Protein AF-A0A3C1TI81-F1 (afdb_monomer)

Sequence (110 aa):
MSEIRERYVNPFTDFGRFAARFKKLFGEDPNTELQSYEDSLKYYRDLKNSLDTAFEEGKLEGKIEGKIEGEVSKAIEVIKKGYSEGLSVEVLSKLTGMSVSEVRRVLNAL

pLDDT: mean 78.84, std 9.43, range [41.59, 92.69]

Nearest PDB structures (foldseek):
  7bhy-assembly1_A  TM=7.262E-01  e=1.108E+00  Bacillus subtilis subsp. subtilis str. 168
  2r0q-assembly1_F  TM=9.449E-01  e=4.895E+00  Staphylococcus aureus

Solvent-accessible surface area (backbone atoms only — not comparable to full-atom values): 6442 Å² total; per-residue (Å²): 133,84,81,82,76,84,72,86,79,48,79,85,72,44,44,62,57,47,51,56,49,45,47,71,71,72,49,82,64,73,65,56,58,53,48,54,52,51,52,51,53,49,52,52,50,55,51,48,53,56,49,53,51,54,51,53,50,52,52,50,50,53,53,51,52,53,49,52,53,50,53,52,52,50,48,53,50,51,47,52,53,40,48,73,74,66,52,51,63,70,58,48,19,67,73,67,72,44,53,59,69,54,55,49,47,61,64,69,76,107

Structure (mmCIF, N/CA/C/O backbone):
data_AF-A0A3C1TI81-F1
#
_entry.id   AF-A0A3C1TI81-F1
#
loop_
_atom_site.group_PDB
_atom_site.id
_atom_site.type_symbol
_atom_site.label_atom_id
_atom_site.label_alt_id
_atom_site.label_comp_id
_atom_site.label_asym_id
_atom_site.label_entity_id
_atom_site.label_seq_id
_atom_site.pdbx_PDB_ins_code
_atom_site.Cartn_x
_atom_site.Cartn_y
_atom_site.Cartn_z
_atom_site.occupancy
_atom_site.B_iso_or_equiv
_atom_site.auth_seq_id
_atom_site.auth_comp_id
_atom_site.auth_asym_id
_atom_site.auth_atom_id
_atom_site.pdbx_PDB_model_num
ATOM 1 N N . MET A 1 1 ? 58.328 2.237 -61.478 1.00 41.59 1 MET A N 1
ATOM 2 C CA . MET A 1 1 ? 57.279 3.275 -61.546 1.00 41.59 1 MET A CA 1
ATOM 3 C C . MET A 1 1 ? 55.946 2.564 -61.716 1.00 41.59 1 MET A C 1
ATOM 5 O O . MET A 1 1 ? 55.655 2.120 -62.816 1.00 41.59 1 MET A O 1
ATOM 9 N N . SER A 1 2 ? 55.207 2.309 -60.634 1.00 47.56 2 SER A N 1
ATOM 10 C CA . SER A 1 2 ? 53.909 1.625 -60.714 1.00 47.56 2 SER A CA 1
ATOM 11 C C . SER A 1 2 ? 52.861 2.603 -61.236 1.00 47.56 2 SER A C 1
ATOM 13 O O . SER A 1 2 ? 52.579 3.598 -60.573 1.00 47.56 2 SER A O 1
ATOM 15 N N . GLU A 1 3 ? 52.322 2.331 -62.423 1.00 56.44 3 GLU A N 1
ATOM 16 C CA . GLU A 1 3 ? 51.239 3.100 -63.038 1.00 56.44 3 GLU A CA 1
ATOM 17 C C . GLU A 1 3 ? 50.028 3.144 -62.101 1.00 56.44 3 GLU A C 1
ATOM 19 O O . GLU A 1 3 ? 49.339 2.141 -61.897 1.00 56.44 3 GLU A O 1
ATOM 24 N N . ILE A 1 4 ? 49.754 4.314 -61.529 1.00 61.84 4 ILE A N 1
ATOM 25 C CA . ILE A 1 4 ? 48.497 4.563 -60.831 1.00 61.84 4 ILE A CA 1
ATOM 26 C C . ILE A 1 4 ? 47.431 4.704 -61.920 1.00 61.84 4 ILE A C 1
ATOM 28 O O . ILE A 1 4 ? 47.302 5.748 -62.551 1.00 61.84 4 ILE A O 1
ATOM 32 N N . ARG A 1 5 ? 46.689 3.625 -62.189 1.00 60.47 5 ARG A N 1
ATOM 33 C CA . ARG A 1 5 ? 45.466 3.695 -62.998 1.00 60.47 5 ARG A CA 1
ATOM 34 C C . ARG A 1 5 ? 44.380 4.337 -62.151 1.00 60.47 5 ARG A C 1
ATOM 36 O O . ARG A 1 5 ? 43.854 3.696 -61.242 1.00 60.47 5 ARG A O 1
ATOM 43 N N . GLU A 1 6 ? 44.039 5.582 -62.460 1.00 62.41 6 GLU A N 1
ATOM 44 C CA . GLU A 1 6 ? 42.843 6.223 -61.920 1.00 62.41 6 GLU A CA 1
ATOM 45 C C . GLU A 1 6 ? 41.614 5.448 -62.406 1.00 62.41 6 GLU A C 1
ATOM 47 O O . GLU A 1 6 ? 41.198 5.521 -63.562 1.00 62.41 6 GLU A O 1
ATOM 52 N N . ARG A 1 7 ? 41.065 4.609 -61.526 1.00 70.75 7 ARG A N 1
ATOM 53 C CA . ARG A 1 7 ? 39.826 3.889 -61.801 1.00 70.75 7 ARG A CA 1
ATOM 54 C C . ARG A 1 7 ? 38.682 4.876 -61.606 1.00 70.75 7 ARG A C 1
ATOM 56 O O . ARG A 1 7 ? 38.485 5.347 -60.491 1.00 70.75 7 ARG A O 1
ATOM 63 N N . TYR A 1 8 ? 37.939 5.175 -62.669 1.00 72.56 8 TYR A N 1
ATOM 64 C CA . TYR A 1 8 ? 36.715 5.969 -62.568 1.00 72.56 8 TYR A CA 1
ATOM 65 C C . TYR A 1 8 ? 35.758 5.296 -61.576 1.00 72.56 8 TYR A C 1
ATOM 67 O O . TYR A 1 8 ? 35.337 4.159 -61.794 1.00 72.56 8 TYR A O 1
ATOM 75 N N . VAL A 1 9 ? 35.473 5.982 -60.469 1.00 72.94 9 VAL A N 1
ATOM 76 C CA . VAL A 1 9 ? 34.495 5.554 -59.465 1.00 72.94 9 VAL A CA 1
ATOM 77 C C . VAL A 1 9 ? 33.166 6.184 -59.849 1.00 72.94 9 VAL A C 1
ATOM 79 O O . VAL A 1 9 ? 33.016 7.402 -59.780 1.00 72.94 9 VAL A O 1
ATOM 82 N N . ASN A 1 10 ? 32.208 5.365 -60.272 1.00 72.25 10 ASN A N 1
ATOM 83 C CA . ASN A 1 10 ? 30.868 5.822 -60.597 1.00 72.25 10 ASN A CA 1
ATOM 84 C C . ASN A 1 10 ? 30.037 5.913 -59.300 1.00 72.25 10 ASN A C 1
ATOM 86 O O . ASN A 1 10 ? 29.743 4.878 -58.692 1.00 72.25 10 ASN A O 1
ATOM 90 N N . PRO A 1 11 ? 29.597 7.117 -58.887 1.00 69.38 11 PRO A N 1
ATOM 91 C CA . PRO A 1 11 ? 28.888 7.320 -57.624 1.00 69.38 11 PRO A CA 1
ATOM 92 C C . PRO A 1 11 ? 27.565 6.563 -57.510 1.00 69.38 11 PRO A C 1
ATOM 94 O O . PRO A 1 11 ? 27.087 6.376 -56.401 1.00 69.38 11 PRO A O 1
ATOM 97 N N . PHE A 1 12 ? 26.963 6.132 -58.620 1.00 61.00 12 PHE A N 1
ATOM 98 C CA . PHE A 1 12 ? 25.665 5.453 -58.618 1.00 61.00 12 PHE A CA 1
ATOM 99 C C . PHE A 1 12 ? 25.792 3.926 -58.592 1.00 61.00 12 PHE A C 1
ATOM 101 O O . PHE A 1 12 ? 24.922 3.250 -58.049 1.00 61.00 12 PHE A O 1
ATOM 108 N N . THR A 1 13 ? 26.875 3.362 -59.138 1.00 70.19 13 THR A N 1
ATOM 109 C CA . THR A 1 13 ? 27.072 1.900 -59.215 1.00 70.19 13 THR A CA 1
ATOM 110 C C . THR A 1 13 ? 28.109 1.374 -58.229 1.00 70.19 13 THR A C 1
ATOM 112 O O . THR A 1 13 ? 28.001 0.240 -57.764 1.00 70.19 13 THR A O 1
ATOM 115 N N . ASP A 1 14 ? 29.104 2.184 -57.865 1.00 70.44 14 ASP A N 1
ATOM 116 C CA . ASP A 1 14 ? 30.159 1.783 -56.932 1.00 70.44 14 ASP A CA 1
ATOM 117 C C . ASP A 1 14 ? 29.805 2.084 -55.469 1.00 70.44 14 ASP A C 1
ATOM 119 O O . ASP A 1 14 ? 30.423 1.513 -54.569 1.00 70.44 14 ASP A O 1
ATOM 123 N N . PHE A 1 15 ? 28.760 2.884 -55.209 1.00 69.69 15 PHE A N 1
ATOM 124 C CA . PHE A 1 15 ? 28.275 3.178 -53.852 1.00 69.69 15 PHE A CA 1
ATOM 125 C C . PHE A 1 15 ? 27.822 1.922 -53.109 1.00 69.69 15 PHE A C 1
ATOM 127 O O . PHE A 1 15 ? 28.150 1.742 -51.942 1.00 69.69 15 PHE A O 1
ATOM 134 N N . GLY A 1 16 ? 27.129 1.002 -53.789 1.00 71.38 16 GLY A N 1
ATOM 135 C CA . GLY A 1 16 ? 26.725 -0.273 -53.190 1.00 71.38 16 GLY A CA 1
ATOM 136 C C . GLY A 1 16 ? 27.927 -1.148 -52.822 1.00 71.38 16 GLY A C 1
ATOM 137 O O . GLY A 1 16 ? 27.942 -1.798 -51.777 1.00 71.38 16 GLY A O 1
ATOM 138 N N . ARG A 1 17 ? 28.989 -1.109 -53.639 1.00 72.38 17 ARG A N 1
ATOM 139 C CA . ARG A 1 17 ? 30.249 -1.818 -53.370 1.00 72.38 17 ARG A CA 1
ATOM 140 C C . ARG A 1 17 ? 31.027 -1.157 -52.226 1.00 72.38 17 ARG A C 1
ATOM 142 O O . ARG A 1 17 ? 31.660 -1.861 -51.440 1.00 72.38 17 ARG A O 1
ATOM 149 N N . PHE A 1 18 ? 30.951 0.169 -52.115 1.00 71.31 18 PHE A N 1
ATOM 150 C CA . PHE A 1 18 ? 31.496 0.940 -51.002 1.00 71.31 18 PHE A CA 1
ATOM 151 C C . PHE A 1 18 ? 30.751 0.640 -49.697 1.00 71.31 18 PHE A C 1
ATOM 153 O O . PHE A 1 18 ? 31.398 0.280 -48.723 1.00 71.31 18 PHE A O 1
ATOM 160 N N . ALA A 1 19 ? 29.416 0.660 -49.696 1.00 68.38 19 ALA A N 1
ATOM 161 C CA . ALA A 1 19 ? 28.586 0.335 -48.536 1.00 68.38 19 ALA A CA 1
ATOM 162 C C . ALA A 1 19 ? 28.815 -1.106 -48.045 1.00 68.38 19 ALA A C 1
ATOM 164 O O . ALA A 1 19 ? 29.030 -1.332 -46.856 1.00 68.38 19 ALA A O 1
ATOM 165 N N . ALA A 1 20 ? 28.882 -2.081 -48.961 1.00 71.38 20 ALA A N 1
ATOM 166 C CA . ALA A 1 20 ? 29.189 -3.471 -48.617 1.00 71.38 20 ALA A CA 1
ATOM 167 C C . ALA A 1 20 ? 30.596 -3.633 -48.012 1.00 71.38 20 ALA A C 1
ATOM 169 O O . ALA A 1 20 ? 30.806 -4.433 -47.100 1.00 71.38 20 ALA A O 1
ATOM 170 N N . ARG A 1 21 ? 31.576 -2.867 -48.508 1.00 71.56 21 ARG A N 1
ATOM 171 C CA . ARG A 1 21 ? 32.952 -2.895 -47.998 1.00 71.56 21 ARG A CA 1
ATOM 172 C C . ARG A 1 21 ? 33.098 -2.124 -46.685 1.00 71.56 21 ARG A C 1
ATOM 174 O O . ARG A 1 21 ? 33.859 -2.571 -45.838 1.00 71.56 21 ARG A O 1
ATOM 181 N N . PHE A 1 22 ? 32.344 -1.043 -46.501 1.00 69.88 22 PHE A N 1
ATOM 182 C CA . PHE A 1 22 ? 32.249 -0.267 -45.266 1.00 69.88 22 PHE A CA 1
ATOM 183 C C . PHE A 1 22 ? 31.655 -1.118 -44.137 1.00 69.88 22 PHE A C 1
ATOM 185 O O . PHE A 1 22 ? 32.307 -1.294 -43.116 1.00 69.88 22 PHE A O 1
ATOM 192 N N . LYS A 1 23 ? 30.518 -1.785 -44.375 1.00 68.38 23 LYS A N 1
ATOM 193 C CA . LYS A 1 23 ? 29.915 -2.747 -43.435 1.00 68.38 23 LYS A CA 1
ATOM 194 C C . LYS A 1 23 ? 30.865 -3.895 -43.065 1.00 68.38 23 LYS A C 1
ATOM 196 O O . LYS A 1 23 ? 30.910 -4.331 -41.921 1.00 68.38 23 LYS A O 1
ATOM 201 N N . LYS A 1 24 ? 31.678 -4.365 -44.022 1.00 70.06 24 LYS A N 1
ATOM 202 C CA . LYS A 1 24 ? 32.704 -5.400 -43.789 1.00 70.06 24 LYS A CA 1
ATOM 203 C C . LYS A 1 24 ? 33.926 -4.896 -43.001 1.00 70.06 24 LYS A C 1
ATOM 205 O O . LYS A 1 24 ? 34.596 -5.707 -42.372 1.00 70.06 24 LYS A O 1
ATOM 210 N N . LEU A 1 25 ? 34.245 -3.603 -43.080 1.00 71.00 25 LEU A N 1
ATOM 211 C CA . LEU A 1 25 ? 35.399 -2.980 -42.418 1.00 71.00 25 LEU A CA 1
ATOM 212 C C . LEU A 1 25 ? 35.078 -2.463 -41.012 1.00 71.00 25 LEU A C 1
ATOM 214 O O . LEU A 1 25 ? 35.944 -2.543 -40.148 1.00 71.00 25 LEU A O 1
ATOM 218 N N . PHE A 1 26 ? 33.873 -1.934 -40.796 1.00 68.00 26 PHE A N 1
ATOM 219 C CA . PHE A 1 26 ? 33.518 -1.193 -39.581 1.00 68.00 26 PHE A CA 1
ATOM 220 C C . PHE A 1 26 ? 32.488 -1.894 -38.681 1.00 68.00 26 PHE A C 1
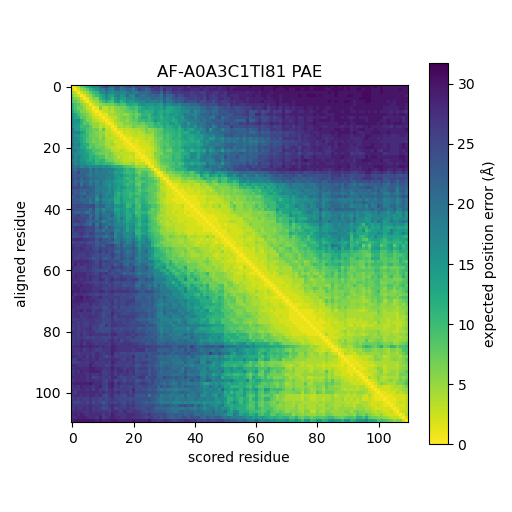ATOM 222 O O . PHE A 1 26 ? 32.256 -1.419 -37.577 1.00 68.00 26 PHE A O 1
ATOM 229 N N . GLY A 1 27 ? 31.928 -3.042 -39.084 1.00 73.25 27 GLY A N 1
ATOM 230 C CA . GLY A 1 27 ? 30.875 -3.695 -38.296 1.00 73.25 27 GLY A CA 1
ATOM 231 C C . GLY A 1 27 ? 29.523 -2.982 -38.421 1.00 73.25 27 GLY A C 1
ATOM 232 O O . GLY A 1 27 ? 29.363 -2.167 -39.319 1.00 73.25 27 GLY A O 1
ATOM 233 N N . GLU A 1 28 ? 28.553 -3.391 -37.596 1.00 65.19 28 GLU A N 1
ATOM 234 C CA . GLU A 1 28 ? 27.089 -3.225 -37.724 1.00 65.19 28 GLU A CA 1
ATOM 235 C C . GLU A 1 28 ? 26.526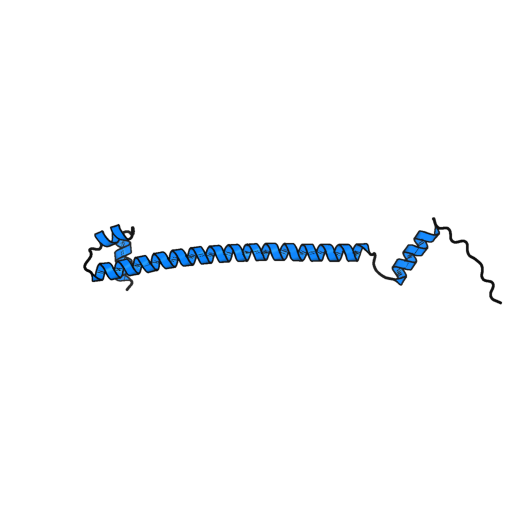 -1.889 -38.251 1.00 65.19 28 GLU A C 1
ATOM 237 O O . GLU A 1 28 ? 27.112 -0.817 -38.136 1.00 65.19 28 GLU A O 1
ATOM 242 N N . ASP A 1 29 ? 25.322 -1.983 -38.835 1.00 66.81 29 ASP A N 1
ATOM 243 C CA . ASP A 1 29 ? 24.559 -0.833 -39.317 1.00 66.81 29 ASP A CA 1
ATOM 244 C C . ASP A 1 29 ? 24.223 0.125 -38.151 1.00 66.81 29 ASP A C 1
ATOM 246 O O . ASP A 1 29 ? 23.727 -0.327 -37.120 1.00 66.81 29 ASP A O 1
ATOM 250 N N . PRO A 1 30 ? 24.375 1.453 -38.314 1.00 64.19 30 PRO A N 1
ATOM 251 C CA . PRO A 1 30 ? 24.096 2.440 -37.259 1.00 64.19 30 PRO A CA 1
ATOM 252 C C . PRO A 1 30 ? 22.635 2.440 -36.772 1.00 64.19 30 PRO A C 1
ATOM 254 O O . PRO A 1 30 ? 22.325 2.947 -35.696 1.00 64.19 30 PRO A O 1
ATOM 257 N N . ASN A 1 31 ? 21.724 1.838 -37.540 1.00 67.56 31 ASN A N 1
ATOM 258 C CA . ASN A 1 31 ? 20.337 1.640 -37.128 1.00 67.56 31 ASN A CA 1
ATOM 259 C C . ASN A 1 31 ? 20.195 0.594 -36.008 1.00 67.56 31 ASN A C 1
ATOM 261 O O . ASN A 1 31 ? 19.256 0.684 -35.224 1.00 67.56 31 ASN A O 1
ATOM 265 N N . THR A 1 32 ? 21.116 -0.368 -35.903 1.00 74.12 32 THR A N 1
ATOM 266 C CA . THR A 1 3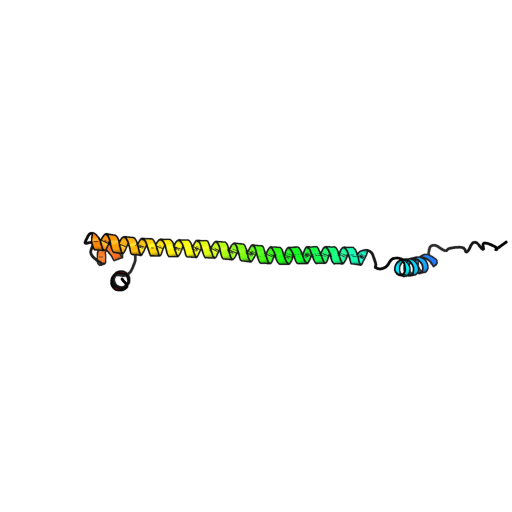2 ? 21.094 -1.408 -34.864 1.00 74.12 32 THR A CA 1
ATOM 267 C C . THR A 1 32 ? 21.423 -0.825 -33.487 1.00 74.12 32 THR A C 1
ATOM 269 O O . THR A 1 32 ? 20.773 -1.156 -32.495 1.00 74.12 32 THR A O 1
ATOM 272 N N . GLU A 1 33 ? 22.380 0.105 -33.412 1.00 72.81 33 GLU A N 1
ATOM 273 C CA . GLU A 1 33 ? 22.708 0.810 -32.165 1.00 72.81 33 GLU A CA 1
ATOM 274 C C . GLU A 1 33 ? 21.537 1.674 -31.679 1.00 72.81 33 GLU A C 1
ATOM 276 O O . GLU A 1 33 ? 21.190 1.641 -30.499 1.00 72.81 33 GLU A O 1
ATOM 281 N N . LEU A 1 34 ? 20.865 2.384 -32.591 1.00 76.25 34 LEU A N 1
ATOM 282 C CA . LEU A 1 34 ? 19.666 3.156 -32.255 1.00 76.25 34 LEU A CA 1
ATOM 283 C C . LEU A 1 34 ? 18.536 2.257 -31.736 1.00 76.25 34 LEU A C 1
ATOM 285 O O . LEU A 1 34 ? 17.938 2.571 -30.710 1.00 76.25 34 LEU A O 1
ATOM 289 N N . GLN A 1 35 ? 18.293 1.117 -32.387 1.00 80.19 35 GLN A N 1
ATOM 290 C CA . GLN A 1 35 ? 17.272 0.158 -31.953 1.00 80.19 35 GLN A CA 1
ATOM 291 C C . GLN A 1 35 ? 17.581 -0.433 -30.576 1.00 80.19 35 GLN A C 1
ATOM 293 O O . GLN A 1 35 ? 16.723 -0.428 -29.700 1.00 80.19 35 GLN A O 1
ATOM 298 N N . SER A 1 36 ? 18.818 -0.875 -30.340 1.00 78.50 36 SER A N 1
ATOM 299 C CA . SER A 1 36 ? 19.211 -1.413 -29.030 1.00 78.50 36 SER A CA 1
ATOM 300 C C . SER A 1 36 ? 19.099 -0.378 -27.901 1.00 78.50 36 SER A C 1
ATOM 302 O O . SER A 1 36 ? 18.732 -0.721 -26.770 1.00 78.50 36 SER A O 1
ATOM 304 N N . TYR A 1 37 ? 19.351 0.900 -28.196 1.00 81.88 37 TYR A N 1
ATOM 305 C CA . TYR A 1 37 ? 19.138 1.995 -27.255 1.00 81.88 37 TYR A CA 1
ATOM 306 C C . TYR A 1 37 ?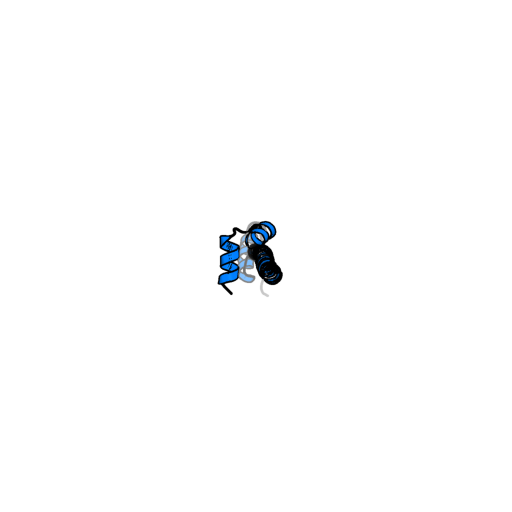 17.648 2.218 -26.955 1.00 8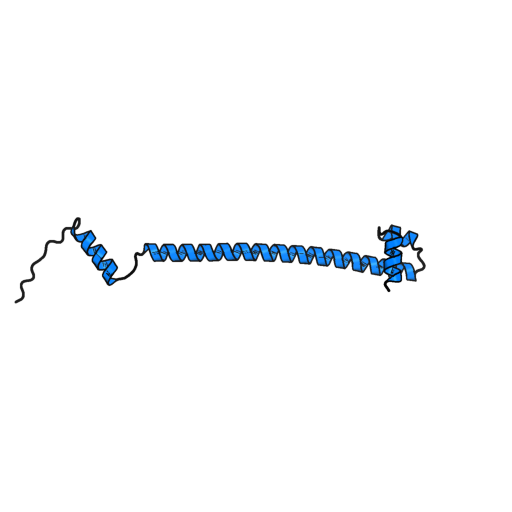1.88 37 TYR A C 1
ATOM 308 O O . TYR A 1 37 ? 17.260 2.326 -25.789 1.00 81.88 37 TYR A O 1
ATOM 316 N N . GLU A 1 38 ? 16.798 2.233 -27.983 1.00 84.38 38 GLU A N 1
ATOM 317 C CA . GLU A 1 38 ? 15.343 2.352 -27.832 1.00 84.38 38 GLU A CA 1
ATOM 318 C C . GLU A 1 38 ? 14.744 1.177 -27.046 1.00 84.38 38 GLU A C 1
ATOM 320 O O . GLU A 1 38 ? 13.945 1.391 -26.128 1.00 84.38 38 GLU A O 1
ATOM 325 N N . ASP A 1 39 ? 15.187 -0.047 -27.330 1.00 87.88 39 ASP A N 1
ATOM 326 C CA . ASP A 1 39 ? 14.770 -1.258 -26.620 1.00 87.88 39 ASP A CA 1
ATOM 327 C C . ASP A 1 39 ? 15.178 -1.218 -25.142 1.00 87.88 39 ASP A C 1
ATOM 329 O O . ASP A 1 39 ? 14.382 -1.552 -24.258 1.00 87.88 39 ASP A O 1
ATOM 333 N N . SER A 1 40 ? 16.384 -0.727 -24.847 1.00 88.00 40 SER A N 1
ATOM 334 C CA . SER A 1 40 ? 16.859 -0.537 -23.471 1.00 88.00 40 SER A CA 1
ATOM 335 C C . SER A 1 40 ? 16.006 0.484 -22.712 1.00 88.00 40 SER A C 1
ATOM 337 O O . SER A 1 40 ? 15.643 0.268 -21.551 1.00 88.00 40 SER A O 1
ATOM 339 N N . LEU A 1 41 ? 15.635 1.590 -23.367 1.00 88.50 41 LEU A N 1
ATOM 340 C CA . LEU A 1 41 ? 14.753 2.601 -22.782 1.00 88.50 41 LEU A CA 1
ATOM 341 C C . LEU A 1 41 ? 13.345 2.061 -22.540 1.00 88.50 41 LEU A C 1
ATOM 343 O O . LEU 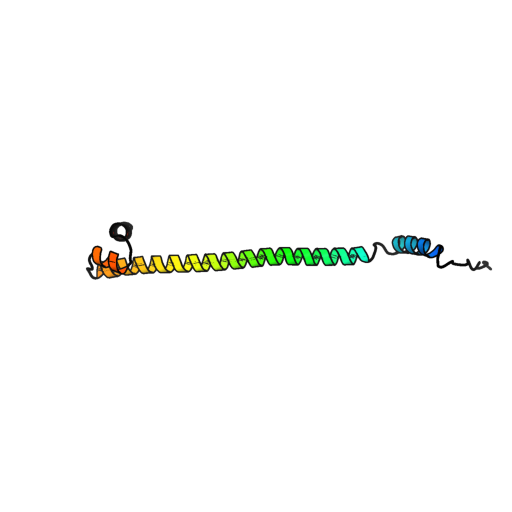A 1 41 ? 12.731 2.374 -21.517 1.00 88.50 41 LEU A O 1
ATOM 347 N N . LYS A 1 42 ? 12.828 1.248 -23.463 1.00 91.62 42 LYS A N 1
ATOM 348 C CA . LYS A 1 42 ? 11.536 0.583 -23.301 1.00 91.62 42 LYS A CA 1
ATOM 349 C C . LYS A 1 42 ? 11.562 -0.359 -22.099 1.00 91.62 42 LYS A C 1
ATOM 351 O O . LYS A 1 42 ? 10.687 -0.258 -21.244 1.00 91.62 42 LYS A O 1
ATOM 356 N N . TYR A 1 43 ? 12.589 -1.198 -21.985 1.00 90.50 43 TYR A N 1
ATOM 357 C CA . TYR A 1 43 ? 12.755 -2.108 -20.852 1.00 90.50 43 TYR A CA 1
ATOM 358 C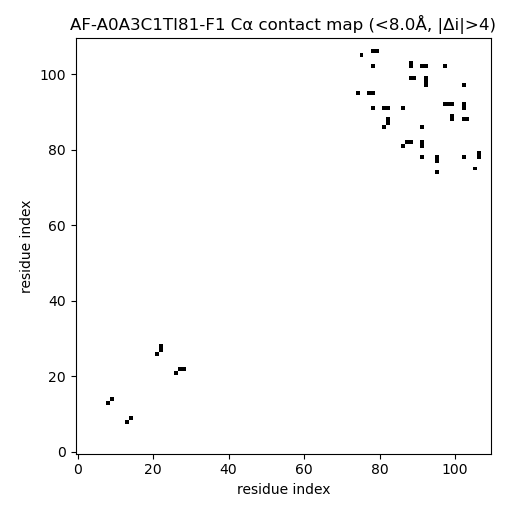 C . TYR A 1 43 ? 12.801 -1.363 -19.511 1.00 90.50 43 TYR A C 1
ATOM 360 O O . TYR A 1 43 ? 12.119 -1.742 -18.560 1.00 90.50 43 TYR A O 1
ATOM 368 N N . TYR A 1 44 ? 13.537 -0.250 -19.450 1.00 87.38 44 TYR A N 1
ATOM 369 C CA . TYR A 1 44 ? 13.584 0.592 -18.255 1.00 87.38 44 TYR A CA 1
ATOM 370 C C . TYR A 1 44 ? 12.205 1.156 -17.876 1.00 87.38 44 TYR A C 1
ATOM 372 O O . TYR A 1 44 ? 11.849 1.174 -16.698 1.00 87.38 44 TYR A O 1
ATOM 380 N N . ARG A 1 45 ? 11.409 1.598 -18.858 1.00 91.94 45 ARG A N 1
ATOM 381 C CA . ARG A 1 45 ? 10.046 2.102 -18.619 1.00 91.94 45 ARG A CA 1
ATOM 382 C C . ARG A 1 45 ? 9.111 1.004 -18.122 1.00 91.94 45 ARG A C 1
ATOM 384 O O . ARG A 1 45 ? 8.394 1.235 -17.156 1.00 91.94 45 ARG A O 1
ATOM 391 N N . ASP A 1 46 ? 9.148 -0.172 -18.744 1.00 92.69 46 ASP A N 1
ATOM 392 C CA . ASP A 1 46 ? 8.306 -1.312 -18.360 1.00 92.69 46 ASP A CA 1
ATOM 393 C C . ASP A 1 46 ? 8.612 -1.755 -16.914 1.00 92.69 46 ASP A C 1
ATOM 395 O O . ASP A 1 46 ? 7.699 -1.957 -16.106 1.00 92.69 46 ASP A O 1
ATOM 399 N N . LEU A 1 47 ? 9.900 -1.809 -16.549 1.00 88.62 47 LEU A N 1
ATOM 400 C CA . LEU A 1 47 ? 10.339 -2.076 -15.177 1.00 88.62 47 LEU A CA 1
ATOM 401 C C . LEU A 1 47 ? 9.879 -1.001 -14.195 1.00 88.62 47 LEU A C 1
ATOM 403 O O . LEU A 1 47 ? 9.369 -1.325 -13.124 1.00 88.62 47 LEU A O 1
ATOM 407 N N . LYS A 1 48 ? 10.067 0.273 -14.548 1.00 90.88 48 LYS A N 1
ATOM 408 C CA . 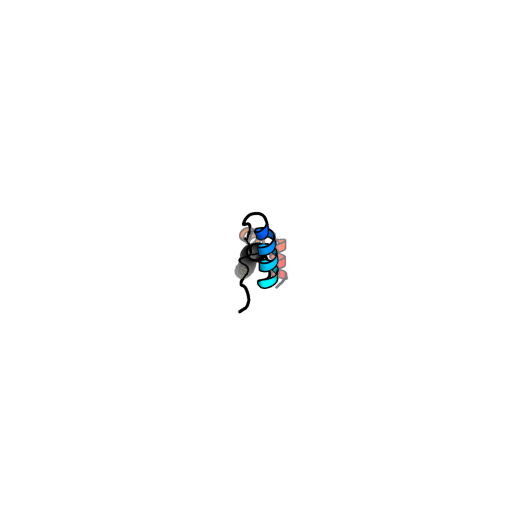LYS A 1 48 ? 9.700 1.389 -13.681 1.00 90.88 48 LYS A CA 1
ATOM 409 C C . LYS A 1 48 ? 8.198 1.409 -13.413 1.00 90.88 48 LYS A C 1
ATOM 411 O O . LYS A 1 48 ? 7.803 1.513 -12.261 1.00 90.88 48 LYS A O 1
ATOM 416 N N . ASN A 1 49 ? 7.380 1.232 -14.447 1.00 88.88 49 ASN A N 1
ATOM 417 C CA . ASN A 1 49 ? 5.927 1.179 -14.307 1.00 88.88 49 ASN A CA 1
ATOM 418 C C . ASN A 1 49 ? 5.502 0.034 -13.377 1.00 88.88 49 ASN A C 1
ATOM 420 O O . ASN A 1 49 ? 4.694 0.244 -12.480 1.00 88.88 49 ASN A O 1
ATOM 424 N N . SER A 1 50 ? 6.094 -1.153 -13.548 1.00 88.81 50 SER A N 1
ATOM 425 C CA . SER A 1 50 ? 5.807 -2.311 -12.690 1.00 88.81 50 SER A CA 1
ATOM 426 C C . SER A 1 50 ? 6.191 -2.054 -11.226 1.00 88.81 50 SER A C 1
ATOM 428 O O . SER A 1 50 ? 5.454 -2.424 -10.314 1.00 88.81 50 SER A O 1
ATOM 430 N N . LEU A 1 51 ? 7.335 -1.403 -10.994 1.00 88.50 51 LEU A N 1
ATOM 431 C CA . LEU A 1 51 ? 7.819 -1.066 -9.655 1.00 88.50 51 LEU A CA 1
ATOM 432 C C . LEU A 1 51 ? 6.956 0.011 -8.984 1.00 88.50 51 LEU A C 1
ATOM 434 O O . LEU A 1 51 ? 6.617 -0.124 -7.809 1.00 88.50 51 LEU A O 1
ATOM 438 N N . ASP A 1 52 ? 6.606 1.061 -9.728 1.00 85.62 52 ASP A N 1
ATOM 439 C CA . ASP A 1 52 ? 5.793 2.173 -9.237 1.00 85.62 52 ASP A CA 1
ATOM 440 C C . ASP A 1 52 ? 4.407 1.660 -8.808 1.00 85.62 52 ASP A C 1
ATOM 442 O O . ASP A 1 52 ? 3.959 1.968 -7.703 1.00 85.62 52 ASP A O 1
ATOM 446 N N . THR A 1 53 ? 3.779 0.783 -9.605 1.00 86.88 53 THR A N 1
ATOM 447 C CA . THR A 1 53 ? 2.511 0.130 -9.237 1.00 86.88 53 THR A CA 1
ATOM 448 C C . THR A 1 53 ? 2.639 -0.698 -7.957 1.00 86.88 53 THR A C 1
ATOM 450 O O . THR A 1 53 ? 1.855 -0.503 -7.030 1.00 86.88 53 THR A O 1
ATOM 453 N N . ALA A 1 54 ? 3.654 -1.562 -7.854 1.00 87.06 54 ALA A N 1
ATOM 454 C CA . ALA A 1 54 ? 3.845 -2.400 -6.668 1.00 87.06 54 ALA A CA 1
ATOM 455 C C . ALA A 1 54 ? 4.075 -1.571 -5.388 1.00 87.06 54 ALA A C 1
ATOM 457 O O . ALA A 1 54 ? 3.598 -1.922 -4.308 1.00 87.06 54 ALA A O 1
ATOM 458 N N . PHE A 1 55 ? 4.795 -0.451 -5.493 1.00 86.25 55 PHE A N 1
ATOM 459 C CA . PHE A 1 55 ? 5.036 0.434 -4.356 1.00 86.25 55 PHE A CA 1
ATOM 460 C C . PHE A 1 55 ? 3.773 1.191 -3.927 1.00 86.25 55 PHE A C 1
ATOM 462 O O . PHE A 1 55 ? 3.524 1.360 -2.729 1.00 86.25 55 PHE A O 1
ATOM 469 N N . GLU A 1 56 ? 2.974 1.661 -4.886 1.00 84.06 56 GLU A N 1
ATOM 470 C CA . GLU A 1 56 ? 1.700 2.321 -4.604 1.00 84.06 56 GLU A CA 1
ATOM 471 C C . GLU A 1 56 ? 0.712 1.376 -3.918 1.00 84.06 56 GLU A C 1
ATOM 473 O O . GLU A 1 56 ? 0.133 1.753 -2.894 1.00 84.06 56 GLU A O 1
ATOM 478 N N . GLU A 1 57 ? 0.582 0.146 -4.419 1.00 80.06 57 GLU A N 1
ATOM 479 C CA . GLU A 1 57 ? -0.238 -0.907 -3.814 1.00 80.06 57 GLU A CA 1
ATOM 480 C C . GLU A 1 57 ? 0.231 -1.221 -2.390 1.00 80.06 57 GLU A C 1
ATOM 482 O O . GLU A 1 57 ? -0.550 -1.074 -1.449 1.00 80.06 57 GLU A O 1
ATOM 487 N N . GLY A 1 58 ? 1.524 -1.499 -2.186 1.00 83.56 58 GLY A N 1
ATOM 488 C CA . GLY A 1 58 ? 2.061 -1.787 -0.851 1.00 83.56 58 GLY A CA 1
ATOM 489 C C . GLY A 1 58 ? 1.888 -0.629 0.144 1.00 83.56 58 GLY A C 1
ATOM 490 O O . GLY A 1 58 ? 1.637 -0.837 1.333 1.00 83.56 58 GLY A O 1
ATOM 491 N N . LYS A 1 59 ? 1.957 0.625 -0.321 1.00 86.00 59 LYS A N 1
ATOM 492 C CA . LYS A 1 59 ? 1.702 1.806 0.521 1.00 86.00 59 LYS A CA 1
ATOM 493 C C . LYS A 1 59 ? 0.225 1.955 0.881 1.00 86.00 59 LYS A C 1
ATOM 495 O O . LYS A 1 59 ? -0.085 2.445 1.971 1.00 86.00 59 LYS A O 1
ATOM 500 N N . LEU A 1 60 ? -0.681 1.622 -0.035 1.00 80.94 60 LEU A N 1
ATOM 501 C CA . LEU A 1 60 ? -2.119 1.635 0.221 1.00 80.94 60 LEU A CA 1
ATOM 502 C C . LEU A 1 60 ? -2.499 0.528 1.202 1.00 80.94 60 LEU A C 1
ATOM 504 O O . LEU A 1 60 ? -3.161 0.826 2.196 1.00 80.94 60 LEU A O 1
ATOM 508 N N . GLU A 1 61 ? -2.015 -0.691 0.979 1.00 75.56 61 GLU A N 1
ATOM 509 C CA . GLU A 1 61 ? -2.223 -1.836 1.866 1.00 75.56 61 GLU A CA 1
ATOM 510 C C . GLU A 1 61 ? -1.721 -1.536 3.277 1.00 75.56 61 GLU A C 1
ATOM 512 O O . GLU A 1 61 ? -2.513 -1.562 4.217 1.00 75.56 61 GLU A O 1
ATOM 517 N N . GLY A 1 62 ? -0.471 -1.086 3.428 1.00 83.12 62 GLY A N 1
ATOM 518 C CA . GLY A 1 62 ? 0.080 -0.760 4.747 1.00 83.12 62 GLY A CA 1
ATOM 519 C C . GLY A 1 62 ? -0.667 0.373 5.467 1.00 83.12 62 GLY A C 1
ATOM 520 O O . GLY A 1 62 ? -0.775 0.382 6.694 1.00 83.12 62 GLY A O 1
ATOM 521 N N . LYS A 1 63 ? -1.240 1.336 4.730 1.00 84.38 63 LYS A N 1
ATOM 522 C CA . LYS A 1 63 ? -2.091 2.385 5.324 1.00 84.38 63 LYS A CA 1
ATOM 523 C C . LYS A 1 63 ? -3.446 1.856 5.776 1.00 84.38 63 LYS A C 1
ATOM 525 O O . LYS A 1 63 ? -3.977 2.358 6.766 1.00 84.38 63 LYS A O 1
ATOM 530 N N . ILE A 1 64 ? -4.041 0.943 5.016 1.00 82.00 64 ILE A N 1
ATOM 531 C CA . ILE A 1 64 ? -5.341 0.352 5.336 1.00 82.00 64 ILE A CA 1
ATOM 532 C C . ILE A 1 64 ? -5.184 -0.581 6.534 1.00 82.00 64 ILE A C 1
ATOM 534 O O . ILE A 1 64 ? -5.905 -0.417 7.515 1.00 82.00 64 ILE A O 1
ATOM 538 N N . GLU A 1 65 ? -4.198 -1.474 6.493 1.00 76.19 65 GLU A N 1
ATOM 539 C CA . GLU A 1 65 ? -3.876 -2.400 7.577 1.00 76.19 65 GLU A CA 1
ATOM 540 C C . GLU A 1 65 ? -3.578 -1.639 8.872 1.00 76.19 65 GLU A C 1
ATOM 542 O O . GLU A 1 65 ? -4.271 -1.833 9.868 1.00 76.19 65 GLU A O 1
ATOM 547 N N . GLY A 1 66 ? -2.683 -0.644 8.833 1.00 82.12 66 GLY A N 1
ATOM 548 C CA . GLY A 1 66 ? -2.359 0.153 10.019 1.00 82.12 66 GLY A CA 1
ATOM 549 C C . GLY A 1 66 ? -3.542 0.952 10.587 1.00 82.12 66 GLY A C 1
ATOM 550 O O . GLY A 1 66 ? -3.624 1.168 11.799 1.00 82.12 66 GLY A O 1
ATOM 551 N N . LYS A 1 67 ? -4.494 1.387 9.746 1.00 82.81 67 LYS A N 1
ATOM 552 C CA . LYS A 1 67 ? -5.733 2.023 10.228 1.00 82.81 67 LYS A CA 1
ATOM 553 C C . LYS A 1 67 ? -6.647 1.018 10.918 1.00 82.81 67 LYS A C 1
ATOM 555 O O . LYS A 1 67 ? -7.124 1.311 12.011 1.00 82.81 67 LYS A O 1
ATOM 560 N N . ILE A 1 68 ? -6.870 -0.140 10.299 1.00 78.62 68 ILE A N 1
ATOM 561 C CA . ILE A 1 68 ? -7.749 -1.183 10.835 1.00 78.62 68 ILE A CA 1
ATOM 562 C C . ILE A 1 68 ? -7.182 -1.721 12.152 1.00 78.62 68 ILE A C 1
ATOM 564 O O . ILE A 1 68 ? -7.898 -1.763 13.149 1.00 78.62 68 ILE A O 1
ATOM 568 N N . GLU A 1 69 ? -5.891 -2.052 12.204 1.00 77.25 69 GLU A N 1
ATOM 569 C CA . GLU A 1 69 ? -5.229 -2.506 13.433 1.00 77.25 69 GLU A CA 1
ATOM 570 C C . GLU A 1 69 ? -5.311 -1.459 14.549 1.00 77.25 69 GLU A C 1
ATOM 572 O O . GLU A 1 69 ? -5.576 -1.792 15.709 1.00 77.25 69 GLU A O 1
ATOM 577 N N . GLY A 1 70 ? -5.139 -0.178 14.207 1.00 82.38 70 GLY A N 1
ATOM 578 C CA . GLY A 1 70 ? -5.272 0.927 15.150 1.00 82.38 70 GLY A CA 1
ATOM 579 C C . GLY A 1 70 ? -6.695 1.089 15.694 1.00 82.38 70 GLY A C 1
ATOM 580 O O . GLY A 1 70 ? -6.871 1.318 16.892 1.00 82.38 70 GLY A O 1
ATOM 581 N N . GLU A 1 71 ? -7.716 0.963 14.846 1.00 83.06 71 GLU A N 1
ATOM 582 C CA . GLU A 1 71 ? -9.125 1.020 15.254 1.00 83.06 71 GLU A CA 1
ATOM 583 C C . GLU A 1 71 ? -9.508 -0.168 16.142 1.00 83.06 71 GLU A C 1
ATOM 585 O O . GLU A 1 71 ? -10.107 0.028 17.201 1.00 83.06 71 GLU A O 1
ATOM 590 N N . VAL A 1 72 ? -9.089 -1.381 15.773 1.00 81.69 72 VAL A N 1
ATOM 591 C CA . VAL A 1 72 ? -9.323 -2.597 16.565 1.00 81.69 72 VAL A CA 1
ATOM 592 C C . VAL A 1 72 ? -8.631 -2.503 17.925 1.00 81.69 72 VAL A C 1
ATOM 594 O O . VAL A 1 72 ? -9.249 -2.780 18.954 1.00 81.69 72 VAL A O 1
ATOM 597 N N . SER A 1 73 ? -7.378 -2.046 17.959 1.00 83.12 73 SER A N 1
ATOM 598 C CA . SER A 1 73 ? -6.624 -1.881 19.208 1.00 83.12 73 SER A CA 1
ATOM 599 C C . SER A 1 73 ? -7.301 -0.882 20.147 1.00 83.12 73 SER A C 1
ATOM 601 O O . SER A 1 73 ? -7.490 -1.171 21.331 1.00 83.12 73 SER A O 1
ATOM 603 N N . LYS A 1 74 ? -7.746 0.264 19.613 1.00 85.38 74 LYS A N 1
ATOM 604 C CA . LYS A 1 74 ? -8.499 1.266 20.382 1.00 85.38 74 LYS A CA 1
ATOM 605 C C . LYS A 1 74 ? -9.826 0.713 20.892 1.00 85.38 74 LYS A C 1
ATOM 607 O O . LYS A 1 74 ? -10.177 0.960 22.041 1.00 85.38 74 LYS A O 1
ATOM 612 N N . ALA A 1 75 ? -10.554 -0.049 20.077 1.00 83.44 75 ALA A N 1
ATOM 613 C CA . ALA A 1 75 ? -11.811 -0.663 20.496 1.00 83.44 75 ALA A CA 1
ATOM 614 C C . ALA A 1 75 ? -11.603 -1.628 21.676 1.00 83.44 75 ALA A C 1
ATOM 616 O O . ALA A 1 75 ? -12.346 -1.573 22.656 1.00 83.44 75 ALA A O 1
ATOM 617 N N . ILE A 1 76 ? -10.553 -2.457 21.630 1.00 84.88 76 ILE A N 1
ATOM 618 C CA . ILE A 1 76 ? -10.191 -3.365 22.728 1.00 84.88 76 ILE A CA 1
ATOM 619 C C . ILE A 1 76 ? -9.811 -2.578 23.990 1.00 84.88 76 ILE A C 1
ATOM 621 O O . ILE A 1 76 ? -10.228 -2.944 25.090 1.00 84.88 76 ILE A O 1
ATOM 625 N N . GLU A 1 77 ? -9.045 -1.493 23.857 1.00 87.31 77 GLU A N 1
ATOM 626 C CA . GLU A 1 77 ? -8.663 -0.638 24.986 1.00 87.31 77 GLU A CA 1
ATOM 627 C C . GLU A 1 77 ? -9.882 0.015 25.652 1.00 87.31 77 GLU A C 1
ATOM 629 O O . GLU A 1 77 ? -10.017 -0.029 26.876 1.00 87.31 77 GLU A O 1
ATOM 634 N N . VAL A 1 78 ? -10.811 0.550 24.854 1.00 86.81 78 VAL A N 1
ATOM 635 C CA . VAL A 1 78 ? -12.065 1.140 25.346 1.00 86.81 78 VAL A CA 1
ATOM 636 C C . VAL A 1 78 ? -12.909 0.100 26.082 1.00 86.81 78 VAL A C 1
ATOM 638 O O . VAL A 1 78 ? -13.417 0.394 27.164 1.00 86.81 78 VAL A O 1
ATOM 641 N N . ILE A 1 79 ? -13.018 -1.123 25.550 1.00 85.81 79 ILE A N 1
ATOM 642 C CA . ILE A 1 79 ? -13.744 -2.222 26.207 1.00 85.81 79 ILE A CA 1
ATOM 643 C C . ILE A 1 79 ? -13.109 -2.560 27.558 1.00 85.81 79 ILE A C 1
ATOM 645 O O . ILE A 1 79 ? -13.822 -2.655 28.556 1.00 85.81 79 ILE A O 1
ATOM 649 N N . LYS A 1 80 ? -11.778 -2.692 27.619 1.00 85.62 80 LYS A N 1
ATOM 650 C CA . LYS A 1 80 ? -11.051 -2.988 28.865 1.00 85.62 80 LYS A CA 1
ATOM 651 C C . LYS A 1 80 ? -11.244 -1.892 29.908 1.00 85.62 80 LYS A C 1
ATOM 653 O O . LYS A 1 80 ? -11.621 -2.183 31.043 1.00 85.62 80 LYS A O 1
ATOM 658 N N . LYS A 1 81 ? -11.005 -0.638 29.518 1.00 88.25 81 LYS A N 1
ATOM 659 C CA . LYS A 1 81 ? -11.115 0.513 30.416 1.00 88.25 81 LYS A CA 1
ATOM 660 C C . LYS A 1 81 ? -12.545 0.672 30.921 1.00 88.25 81 LYS A C 1
ATOM 662 O O . LYS A 1 81 ? -12.762 0.748 32.126 1.00 88.25 81 LYS A O 1
ATOM 667 N N . GLY A 1 82 ? -13.526 0.623 30.027 1.00 86.50 82 GLY A N 1
ATOM 668 C CA . GLY A 1 82 ? -14.923 0.757 30.411 1.00 86.50 82 GLY A CA 1
ATOM 669 C C . GLY A 1 82 ? -15.424 -0.395 31.286 1.00 86.50 82 GLY A C 1
ATOM 670 O O . GLY A 1 82 ? -16.161 -0.153 32.237 1.00 86.50 82 GLY A O 1
ATOM 671 N N . TYR A 1 83 ? -14.969 -1.630 31.045 1.00 85.38 83 TYR A N 1
ATOM 672 C CA . TYR A 1 83 ? -15.279 -2.756 31.931 1.00 85.38 83 TYR A CA 1
ATOM 673 C C . TYR A 1 83 ? -14.660 -2.572 33.326 1.00 85.38 83 TYR A C 1
ATOM 675 O O . TYR A 1 83 ? -15.324 -2.825 34.328 1.00 85.38 83 TYR A O 1
ATOM 683 N N . SER A 1 84 ? -13.422 -2.065 33.411 1.00 83.81 84 SER A N 1
ATOM 684 C CA . SER A 1 84 ? -12.770 -1.765 34.696 1.00 83.81 84 SER A CA 1
ATOM 685 C C . SER A 1 84 ? -13.437 -0.624 35.474 1.00 83.81 84 SER A C 1
ATOM 687 O O . SER A 1 84 ? -13.444 -0.639 36.701 1.00 83.81 84 SER A O 1
ATOM 689 N N . GLU A 1 85 ? -14.055 0.328 34.772 1.00 87.50 85 GLU A N 1
ATOM 690 C CA . GLU A 1 85 ? -14.852 1.412 35.359 1.00 87.50 85 GLU A CA 1
ATOM 691 C C . GLU A 1 85 ? -16.279 0.963 35.747 1.00 87.50 85 GLU A C 1
ATOM 693 O O . GLU A 1 85 ? -17.057 1.756 36.274 1.00 87.50 85 GLU A O 1
ATOM 698 N N . GLY A 1 86 ? -16.629 -0.313 35.526 1.00 83.88 86 GLY A N 1
ATOM 699 C CA . GLY A 1 86 ? -17.920 -0.894 35.905 1.00 83.88 86 GLY A CA 1
ATOM 700 C C . GLY A 1 86 ? -19.052 -0.656 34.900 1.00 83.88 86 GLY A C 1
ATOM 701 O O . GLY A 1 86 ? -20.221 -0.817 35.253 1.00 83.88 86 GLY A O 1
ATOM 702 N N . LEU A 1 87 ? -18.742 -0.275 33.654 1.00 83.69 87 LEU A N 1
ATOM 703 C CA . LEU A 1 87 ? -19.747 -0.132 32.596 1.00 83.69 87 LEU A CA 1
ATOM 704 C C . LEU A 1 87 ? -20.315 -1.498 32.190 1.00 83.69 87 LEU A C 1
ATOM 706 O O . LEU A 1 87 ? -19.591 -2.489 32.070 1.00 83.69 87 LEU A O 1
ATOM 710 N N . SER A 1 88 ? -21.624 -1.545 31.930 1.00 84.25 88 SER A N 1
ATOM 711 C CA . SER A 1 88 ? -22.279 -2.775 31.486 1.00 84.25 88 SER A CA 1
ATOM 712 C C . SER A 1 88 ? -21.894 -3.132 30.047 1.00 84.25 88 SER A C 1
ATOM 714 O O . SER A 1 88 ? -21.596 -2.270 29.213 1.00 84.25 88 SER A O 1
ATOM 716 N N . VAL A 1 89 ? -21.942 -4.428 29.731 1.00 81.44 89 VAL A N 1
ATOM 717 C CA . VAL A 1 89 ? -21.618 -4.950 28.393 1.00 81.44 89 VAL A CA 1
ATOM 718 C C . VAL A 1 89 ? -22.558 -4.366 27.327 1.00 81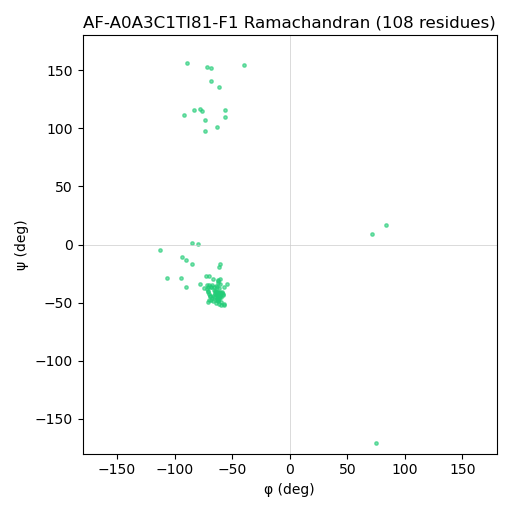.44 89 VAL A C 1
ATOM 720 O O . VAL A 1 89 ? -22.132 -4.153 26.191 1.00 81.44 89 VAL A O 1
ATOM 723 N N . GLU A 1 90 ? -23.808 -4.029 27.677 1.00 82.88 90 GLU A N 1
ATOM 724 C CA . GLU A 1 90 ? -24.724 -3.358 26.744 1.00 82.88 90 GLU A CA 1
ATOM 725 C C . GLU A 1 90 ? -24.295 -1.919 26.425 1.00 82.88 90 GLU A C 1
ATOM 727 O O . GLU A 1 90 ? -24.455 -1.469 25.289 1.00 82.88 90 GLU A O 1
ATOM 732 N N . VAL A 1 91 ? -23.750 -1.188 27.403 1.00 83.62 91 VAL A N 1
ATOM 733 C CA . VAL A 1 91 ? -23.250 0.181 27.194 1.00 83.62 91 VAL A CA 1
ATOM 734 C C . VAL A 1 91 ? -21.980 0.158 26.346 1.00 83.62 91 VAL A C 1
ATOM 736 O O . VAL A 1 91 ? -21.867 0.936 25.403 1.00 83.62 91 VAL A O 1
ATOM 739 N N . LEU A 1 92 ? -21.068 -0.783 26.608 1.00 84.31 92 LEU A N 1
ATOM 740 C CA . LEU A 1 92 ? -19.858 -0.976 25.803 1.00 84.31 92 LEU A CA 1
ATOM 741 C C . LEU A 1 92 ? -20.183 -1.322 24.345 1.00 84.31 92 LEU A C 1
ATOM 743 O O . LEU A 1 92 ? -19.597 -0.736 23.442 1.00 84.31 92 LEU A O 1
ATOM 747 N N . SER A 1 93 ? -21.168 -2.196 24.117 1.00 85.19 93 SER A N 1
ATOM 748 C CA . SER A 1 93 ? -21.664 -2.538 22.777 1.00 85.19 93 SER A CA 1
ATOM 749 C C . SER A 1 93 ? -22.181 -1.310 22.015 1.00 85.19 93 SER A C 1
ATOM 751 O O . SER A 1 93 ? -21.864 -1.131 20.840 1.00 85.19 93 SER A O 1
ATOM 753 N N . LYS A 1 94 ? -22.911 -0.409 22.687 1.00 84.12 94 LYS A N 1
ATOM 754 C CA . LYS A 1 94 ? -23.371 0.850 22.077 1.00 84.12 94 LYS A CA 1
ATOM 755 C C . LYS A 1 94 ? -22.230 1.827 21.786 1.00 84.12 94 LYS A C 1
ATOM 757 O O . LYS A 1 94 ? -22.295 2.530 20.785 1.00 84.12 94 LYS A O 1
ATOM 762 N N . LEU A 1 95 ? -21.216 1.890 22.652 1.00 82.62 95 LEU A N 1
ATOM 763 C CA . LEU A 1 95 ? -20.089 2.819 22.514 1.00 82.62 95 LEU A CA 1
ATOM 764 C C . LEU A 1 95 ? -19.105 2.406 21.414 1.00 82.62 95 LEU A C 1
ATOM 766 O O . LEU A 1 95 ? -18.587 3.272 20.716 1.00 82.62 95 LEU A O 1
ATOM 770 N N . THR A 1 96 ? -18.845 1.107 21.252 1.00 80.88 96 THR A N 1
ATOM 771 C CA . THR A 1 96 ? -17.906 0.598 20.239 1.00 80.88 96 THR A CA 1
ATOM 772 C C . THR A 1 96 ? -18.577 0.210 18.925 1.00 80.88 96 THR A C 1
ATOM 774 O O . THR A 1 96 ? -17.883 -0.053 17.947 1.00 80.88 96 THR A O 1
ATOM 777 N N . GLY A 1 97 ? -19.913 0.154 18.886 1.00 82.25 97 GLY A N 1
ATOM 778 C CA . GLY A 1 97 ? -20.673 -0.293 17.715 1.00 82.25 97 GLY A CA 1
ATOM 779 C C . GLY A 1 97 ? -20.573 -1.799 17.448 1.00 82.25 97 GLY A C 1
ATOM 780 O O . GLY A 1 97 ? -21.034 -2.265 16.409 1.00 82.25 97 GLY A O 1
ATOM 781 N N . MET A 1 98 ? -19.981 -2.564 18.370 1.00 80.62 98 MET A N 1
ATOM 782 C CA . MET A 1 98 ? -19.839 -4.017 18.274 1.00 80.62 98 MET A CA 1
ATOM 783 C C . MET A 1 98 ? -21.048 -4.721 18.885 1.00 80.62 98 MET A C 1
ATOM 785 O O . MET A 1 98 ? -21.715 -4.193 19.777 1.00 80.62 98 MET A O 1
ATOM 789 N N . SER A 1 99 ? -21.314 -5.954 18.466 1.00 86.00 99 SER A N 1
ATOM 790 C CA . SER A 1 99 ? -22.362 -6.765 19.085 1.00 86.00 99 SER A CA 1
ATOM 791 C C . SER A 1 99 ? -21.992 -7.170 20.519 1.00 86.00 99 SER A C 1
ATOM 793 O O . SER A 1 99 ? -20.824 -7.352 20.868 1.00 86.00 99 SER A O 1
ATOM 795 N N . VAL A 1 100 ? -23.002 -7.372 21.369 1.00 84.56 100 VAL A N 1
ATOM 796 C CA . VAL A 1 100 ? -22.815 -7.811 22.766 1.00 84.56 100 VAL A CA 1
ATOM 797 C C . VAL A 1 100 ? -21.991 -9.106 22.847 1.00 84.56 100 VAL A C 1
ATOM 799 O O . VAL A 1 100 ? -21.196 -9.283 23.768 1.00 84.56 100 VAL A O 1
ATOM 802 N N . SER A 1 101 ? -22.140 -10.007 21.870 1.00 83.00 101 SER A N 1
ATOM 803 C CA . SER A 1 101 ? -21.379 -11.258 21.783 1.00 83.00 101 SER A CA 1
ATOM 804 C C . SER A 1 101 ? -19.906 -11.038 21.429 1.00 83.00 101 SER A C 1
ATOM 806 O O . SER A 1 101 ? -19.051 -11.759 21.935 1.00 83.00 101 SER A O 1
ATOM 808 N N . GLU A 1 102 ? -19.579 -10.048 20.599 1.00 82.81 102 GLU A N 1
ATOM 809 C CA . GLU A 1 102 ? -18.196 -9.677 20.279 1.00 82.81 102 GLU A CA 1
ATOM 810 C C . GLU A 1 102 ? -17.486 -9.039 21.462 1.00 82.81 102 GLU A C 1
ATOM 812 O O . GLU A 1 102 ? -16.378 -9.456 21.786 1.00 82.81 102 GLU A O 1
ATOM 817 N N . VAL A 1 103 ? -18.142 -8.114 22.166 1.00 82.44 103 VAL A N 1
ATOM 818 C CA . VAL A 1 103 ? -17.584 -7.519 23.390 1.00 82.44 103 VAL A CA 1
ATOM 819 C C . VAL A 1 103 ? -17.291 -8.609 24.425 1.00 82.44 103 VAL A C 1
ATOM 821 O O . VAL A 1 103 ? -16.217 -8.632 25.023 1.00 82.44 103 VAL A O 1
ATOM 824 N N . ARG A 1 104 ? -18.201 -9.579 24.583 1.00 83.06 104 ARG A N 1
ATOM 825 C CA . ARG A 1 104 ? -17.988 -10.739 25.462 1.00 83.06 104 ARG A CA 1
ATOM 826 C C . ARG A 1 104 ? -16.833 -11.624 25.005 1.00 83.06 104 ARG A C 1
ATOM 828 O O . ARG A 1 104 ? -16.079 -12.100 25.842 1.00 83.06 104 ARG A O 1
ATOM 835 N N . ARG A 1 105 ? -16.680 -11.845 23.695 1.00 84.00 105 ARG A N 1
ATOM 836 C CA . ARG A 1 105 ? -15.540 -12.593 23.142 1.00 84.00 105 ARG A CA 1
ATOM 837 C C . ARG A 1 105 ? -14.220 -11.887 23.423 1.00 84.00 105 ARG A C 1
ATOM 839 O O . ARG A 1 105 ? -13.291 -12.556 23.843 1.00 84.00 105 ARG A O 1
ATOM 846 N N . VAL A 1 106 ? -14.152 -10.566 23.255 1.00 84.00 106 VAL A N 1
ATOM 847 C CA . VAL A 1 106 ? -12.950 -9.776 23.571 1.00 84.00 106 VAL A CA 1
ATOM 848 C C . VAL A 1 106 ? -12.601 -9.881 25.055 1.00 84.00 106 VAL A C 1
ATOM 850 O O . VAL A 1 106 ? -11.438 -10.079 25.383 1.00 84.00 106 VAL A O 1
ATOM 853 N N . LEU A 1 107 ? -13.596 -9.804 25.944 1.00 80.56 107 LEU A N 1
ATOM 854 C CA . LEU A 1 107 ? -13.392 -9.957 27.389 1.00 80.56 107 LEU A CA 1
ATOM 855 C C . LEU A 1 107 ? -12.981 -11.383 27.795 1.00 80.56 107 LEU A C 1
ATOM 857 O O . LEU A 1 107 ? -12.195 -11.529 28.719 1.00 80.56 107 LEU A O 1
ATOM 861 N N . ASN A 1 108 ? -13.497 -12.414 27.117 1.00 81.88 108 ASN A N 1
ATOM 862 C CA . ASN A 1 108 ? -13.202 -13.825 27.405 1.00 81.88 108 ASN A CA 1
ATOM 863 C C . ASN A 1 108 ? -11.920 -14.351 26.730 1.00 81.88 108 ASN A C 1
ATOM 865 O O . ASN A 1 108 ? -11.461 -15.435 27.073 1.00 81.88 108 ASN A O 1
ATOM 869 N N . ALA A 1 109 ? -11.404 -13.655 25.713 1.00 76.44 109 ALA A N 1
ATOM 870 C CA . ALA A 1 109 ? -10.164 -14.004 25.011 1.00 76.44 109 ALA A CA 1
ATOM 871 C C . ALA A 1 109 ? -8.904 -13.452 25.709 1.00 76.44 109 ALA A C 1
ATOM 873 O O . ALA A 1 109 ? -7.796 -13.625 25.198 1.00 76.44 109 ALA A O 1
ATOM 874 N N . LEU A 1 110 ? -9.091 -12.773 26.842 1.00 57.91 110 LEU A N 1
ATOM 875 C CA . LEU A 1 110 ? -8.068 -12.281 27.764 1.00 57.91 110 LEU A CA 1
ATOM 876 C C . LEU A 1 110 ? -7.995 -13.197 28.985 1.00 57.91 110 LEU A C 1
ATOM 878 O O . LEU A 1 110 ? -6.866 -13.363 29.493 1.00 57.91 110 LEU A O 1
#

Foldseek 3Di:
DDDPPPDDDDCVPCVVVVVVVCCVPPPDDPVVVVVVVVVVVVVVVVVVVVVVVVVVVVVVVVVVVVVVVVLVVVLLVLLVVCVVVVHDLVVSCVVSVHDSVVSVVSVVVD

Radius of gyration: 38.97 Å; Cα contacts (8 Å, |Δi|>4): 29; chains: 1; bounding box: 82×21×99 Å

Mean predicted aligned error: 15.01 Å

Secondary structure (DSSP, 8-state):
----------TTTSHHHHHHHHHHHH-S-HHHHHHHHHHHHHHHHHHHHHHHHHHHHHHHHHHHHHHHHHHHHHHHHHHHHHHHTT--HHHHHHHH---HHHHHHHHHT-